Protein AF-A0A165PRC3-F1 (afdb_monomer)

Foldseek 3Di:
DDDDDDDDDDDDDDDDDDDDDDDDDDDDDDDDDDDDPDVVVVCVVVVVPPPPDDPPPDDDDDPPPPDDPPPVVVVVVVVVVVVVVCVVVVVDPPDPVSCVVDPCSVVVVVVVVVVVVVD

Structure (mmCIF, N/CA/C/O backbone):
data_AF-A0A165PRC3-F1
#
_entry.id   AF-A0A165PRC3-F1
#
loop_
_atom_site.group_PDB
_atom_site.id
_atom_site.type_symbol
_atom_site.label_atom_id
_atom_site.label_alt_id
_atom_site.label_comp_id
_atom_site.label_asym_id
_atom_site.label_entity_id
_atom_site.label_seq_id
_atom_site.pdbx_PDB_ins_code
_atom_site.Cartn_x
_atom_site.Cartn_y
_atom_site.Cartn_z
_atom_site.occupancy
_atom_site.B_iso_or_equiv
_atom_site.auth_seq_id
_atom_site.auth_comp_id
_atom_site.auth_asym_id
_atom_site.auth_atom_id
_atom_site.pdbx_PDB_model_num
ATOM 1 N N . ASP A 1 1 ? -71.411 -7.323 41.076 1.00 38.12 1 ASP A N 1
ATOM 2 C CA . ASP A 1 1 ? -70.450 -8.112 41.873 1.00 38.12 1 ASP A CA 1
ATOM 3 C C . ASP A 1 1 ? -69.048 -7.582 41.610 1.00 38.12 1 ASP A C 1
ATOM 5 O O . ASP A 1 1 ? -68.582 -7.637 40.486 1.00 38.12 1 ASP A O 1
ATOM 9 N N . ALA A 1 2 ? -68.554 -6.683 42.462 1.00 46.78 2 ALA A N 1
ATOM 10 C CA . ALA A 1 2 ? -67.752 -7.000 43.650 1.00 46.78 2 ALA A CA 1
ATOM 11 C C . ALA A 1 2 ? -66.369 -7.568 43.279 1.00 46.78 2 ALA A C 1
ATOM 13 O O . ALA A 1 2 ? -66.279 -8.749 42.978 1.00 46.78 2 ALA A O 1
ATOM 14 N N . ASN A 1 3 ? -65.309 -6.745 43.323 1.00 52.41 3 ASN A N 1
ATOM 15 C CA . ASN A 1 3 ? -64.174 -6.967 44.234 1.00 52.41 3 ASN A CA 1
ATOM 16 C C . ASN A 1 3 ? -63.166 -5.793 44.207 1.00 52.41 3 ASN A C 1
ATOM 18 O O . ASN A 1 3 ? -62.728 -5.355 43.147 1.00 52.41 3 ASN A O 1
ATOM 22 N N . SER A 1 4 ? -62.816 -5.317 45.400 1.00 57.31 4 SER A N 1
ATOM 23 C CA . SER A 1 4 ? -61.718 -4.394 45.749 1.00 57.31 4 SER A CA 1
ATOM 24 C C . SER A 1 4 ? -60.384 -5.184 45.896 1.00 57.31 4 SER A C 1
ATOM 26 O O . SER A 1 4 ? -60.373 -6.377 45.604 1.00 57.31 4 SER A O 1
ATOM 28 N N . PRO A 1 5 ? -59.309 -4.655 46.524 1.00 62.09 5 PRO A N 1
ATOM 29 C CA . PRO A 1 5 ? -58.452 -3.519 46.150 1.00 62.09 5 PRO A CA 1
ATOM 30 C C . PRO A 1 5 ? -56.929 -3.858 46.238 1.00 62.09 5 PRO A C 1
ATOM 32 O O . PRO A 1 5 ? -56.544 -4.961 46.604 1.00 62.09 5 PRO A O 1
ATOM 35 N N . ALA A 1 6 ? -56.094 -2.829 46.027 1.00 50.47 6 ALA A N 1
ATOM 36 C CA . ALA A 1 6 ? -54.799 -2.567 46.683 1.00 50.47 6 ALA A CA 1
ATOM 37 C C . ALA A 1 6 ? -53.547 -3.409 46.339 1.00 50.47 6 ALA A C 1
ATOM 39 O O . ALA A 1 6 ? -53.409 -4.564 46.725 1.00 50.47 6 ALA A O 1
ATOM 40 N N . ALA A 1 7 ? -52.539 -2.720 45.792 1.00 53.06 7 ALA A N 1
ATOM 41 C CA . ALA A 1 7 ? -51.160 -2.791 46.280 1.00 53.06 7 ALA A CA 1
ATOM 42 C C . ALA A 1 7 ? -50.450 -1.453 45.986 1.00 53.06 7 ALA A C 1
ATOM 44 O O . ALA A 1 7 ? -50.460 -0.966 44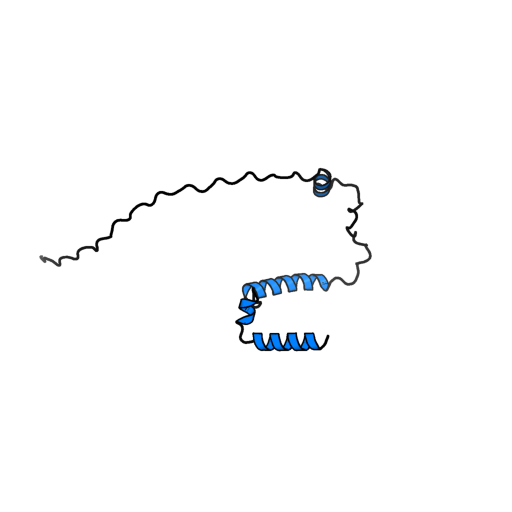.858 1.00 53.06 7 ALA A O 1
ATOM 45 N N . GLU A 1 8 ? -49.910 -0.851 47.044 1.00 61.59 8 GLU A N 1
ATOM 46 C CA . GLU A 1 8 ? -49.112 0.381 47.081 1.00 61.59 8 GLU A CA 1
ATOM 47 C C . GLU A 1 8 ? -47.623 0.108 46.692 1.00 61.59 8 GLU A C 1
ATOM 49 O O . GLU A 1 8 ? -47.345 -0.880 46.017 1.00 61.59 8 GLU A O 1
ATOM 54 N N . PRO A 1 9 ? -46.631 0.946 47.065 1.00 59.59 9 PRO A N 1
ATOM 55 C CA . PRO A 1 9 ? -46.036 1.982 46.224 1.00 59.59 9 PRO A CA 1
ATOM 56 C C . PRO A 1 9 ? -44.541 1.712 45.940 1.00 59.59 9 PRO A C 1
ATOM 58 O O . PRO A 1 9 ? -43.881 0.966 46.657 1.00 59.59 9 PRO A O 1
ATOM 61 N N . SER A 1 10 ? -43.937 2.376 44.950 1.00 52.22 10 SER A N 1
ATOM 62 C CA . SER A 1 10 ? -42.469 2.465 44.910 1.00 52.22 10 SER A CA 1
ATOM 63 C C . SER A 1 10 ? -42.007 3.819 44.383 1.00 52.22 10 SER A C 1
ATOM 65 O O . SER A 1 10 ? -42.204 4.175 43.224 1.00 52.22 10 SER A O 1
ATOM 67 N N . THR A 1 11 ? -41.422 4.583 45.297 1.00 62.06 11 THR A N 1
ATOM 68 C CA . THR A 1 11 ? -40.824 5.912 45.139 1.00 62.06 11 THR A CA 1
ATOM 69 C C . THR A 1 11 ? -39.639 5.948 44.154 1.00 62.06 11 THR A C 1
ATOM 71 O O . THR A 1 11 ? -38.965 4.932 43.974 1.00 62.06 11 THR A O 1
ATOM 74 N N . PRO A 1 12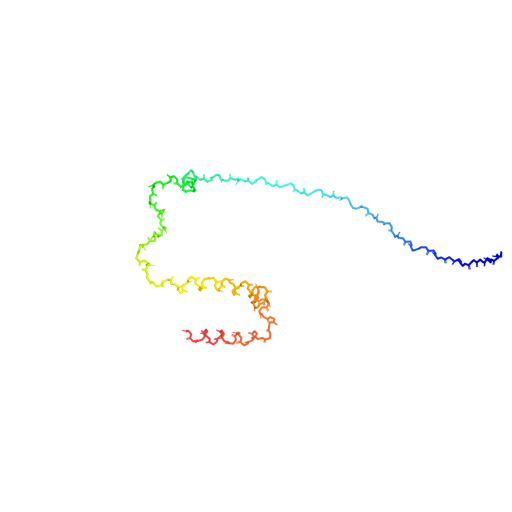 ? -39.352 7.117 43.540 1.00 63.75 12 PRO A N 1
ATOM 75 C CA . PRO A 1 12 ? -38.374 7.272 42.457 1.00 63.75 12 PRO A CA 1
ATOM 76 C C . PRO A 1 12 ? -36.938 7.529 42.961 1.00 63.75 12 PRO A C 1
ATOM 78 O O . PRO A 1 12 ? -36.766 8.092 44.045 1.00 63.75 12 PRO A O 1
ATOM 81 N N . PRO A 1 13 ? -35.886 7.214 42.178 1.00 66.88 13 PRO A N 1
ATOM 82 C CA . PRO A 1 13 ? -34.528 7.641 42.501 1.00 66.88 13 PRO A CA 1
ATOM 83 C C . PRO A 1 13 ? -34.266 9.108 42.102 1.00 66.88 13 PRO A C 1
ATOM 85 O O . PRO A 1 13 ? -34.521 9.539 40.978 1.00 66.88 13 PRO A O 1
ATOM 88 N N . SER A 1 14 ? -33.732 9.865 43.062 1.00 52.38 14 SER A N 1
ATOM 89 C CA . SER A 1 14 ? -33.334 11.277 42.973 1.00 52.38 14 SER A CA 1
ATOM 90 C C . SER A 1 14 ? -32.071 11.469 42.117 1.00 52.38 14 SER A C 1
ATOM 92 O O . SER A 1 14 ? -31.078 10.769 42.311 1.00 52.38 14 SER A O 1
ATOM 94 N N . THR A 1 15 ? -32.095 12.424 41.180 1.00 67.69 15 THR A N 1
ATOM 95 C CA . THR A 1 15 ? -30.971 12.772 40.284 1.00 67.69 15 THR A CA 1
ATOM 96 C C . THR A 1 15 ? -30.231 14.011 40.816 1.00 67.69 15 THR A C 1
ATOM 98 O O . THR A 1 15 ? -30.897 14.987 41.169 1.00 67.69 15 THR A O 1
ATOM 101 N N . PRO A 1 16 ? -28.884 14.035 40.880 1.00 70.44 16 PRO A N 1
ATOM 102 C CA . PRO A 1 16 ? -28.143 15.210 41.343 1.00 70.44 16 PRO A CA 1
ATOM 103 C C . PRO A 1 16 ? -28.124 16.351 40.299 1.00 70.44 16 PRO A C 1
ATOM 105 O O . PRO A 1 16 ? -28.195 16.089 39.097 1.00 70.44 16 PRO A O 1
ATOM 108 N N . PRO A 1 17 ? -28.001 17.625 40.726 1.00 65.94 17 PRO A N 1
ATOM 109 C CA . PRO A 1 17 ? -28.097 18.779 39.832 1.00 65.94 17 PRO A CA 1
ATOM 110 C C . PRO A 1 17 ? -26.817 18.998 39.007 1.00 65.94 17 PRO A C 1
ATOM 112 O O . PRO A 1 17 ? -25.714 19.088 39.546 1.00 65.94 17 PRO A O 1
ATOM 115 N N . ILE A 1 18 ? -26.978 19.141 37.688 1.00 66.31 18 ILE A N 1
ATOM 116 C CA . ILE A 1 18 ? -25.911 19.465 36.729 1.00 66.31 18 ILE A CA 1
ATOM 117 C C . ILE A 1 18 ? -25.586 20.965 36.815 1.00 66.31 18 ILE A C 1
ATOM 119 O O . ILE A 1 18 ? -26.477 21.809 36.716 1.00 66.31 18 ILE A O 1
ATOM 123 N N . ARG A 1 19 ? -24.302 21.310 36.978 1.00 72.00 19 ARG A N 1
ATOM 124 C CA . ARG A 1 19 ? -23.806 22.698 36.929 1.00 72.00 19 ARG A CA 1
ATOM 125 C C . ARG A 1 19 ? -23.413 23.056 35.485 1.00 72.00 19 ARG A C 1
ATOM 127 O O . ARG A 1 19 ? -22.654 22.292 34.893 1.00 72.00 19 ARG A O 1
ATOM 134 N N . PRO A 1 20 ? -23.860 24.190 34.916 1.00 64.31 20 PRO A N 1
ATOM 135 C CA . PRO A 1 20 ? -23.488 24.573 33.556 1.00 64.31 20 PRO A CA 1
ATOM 136 C C . PRO A 1 20 ? -22.096 25.226 33.520 1.00 64.31 20 PRO A C 1
ATOM 138 O O . PRO A 1 20 ? -21.814 26.152 34.284 1.00 64.31 20 PRO A O 1
ATOM 141 N N . VAL A 1 21 ? -21.229 24.746 32.625 1.00 70.19 21 VAL A N 1
ATOM 142 C CA . VAL A 1 21 ? -19.966 25.402 32.243 1.00 70.19 21 VAL A CA 1
ATOM 143 C C . VAL A 1 21 ? -20.269 26.323 31.052 1.00 70.19 21 VAL A C 1
ATOM 145 O O . VAL A 1 21 ? -20.944 25.871 30.131 1.00 70.19 21 VAL A O 1
ATOM 148 N N . PRO A 1 22 ? -19.839 27.598 31.047 1.00 68.69 22 PRO A N 1
ATOM 149 C CA . PRO A 1 22 ? -20.076 28.479 29.908 1.00 68.69 22 PRO A CA 1
ATOM 150 C C . PRO A 1 22 ? -19.168 28.110 28.725 1.00 68.69 22 PRO A C 1
ATOM 152 O O . PRO A 1 22 ? -17.946 28.036 28.871 1.00 68.69 22 PRO A O 1
ATOM 155 N N . ASP A 1 23 ? -19.776 27.917 27.555 1.00 66.44 23 ASP A N 1
ATOM 156 C CA . ASP A 1 23 ? -19.087 27.642 26.294 1.00 66.44 23 ASP A CA 1
ATOM 157 C C . ASP A 1 23 ? -18.257 28.854 25.842 1.00 66.44 23 ASP A C 1
ATOM 159 O O . ASP A 1 23 ? -18.779 29.950 25.620 1.00 66.44 23 ASP A O 1
ATOM 163 N N . SER A 1 24 ? -16.946 28.662 25.679 1.00 68.56 24 SER A N 1
ATOM 164 C CA . SER A 1 24 ? -16.085 29.629 24.994 1.00 68.56 24 SER A CA 1
ATOM 165 C C . SER A 1 24 ? -16.172 29.395 23.480 1.00 68.56 24 SER A C 1
ATOM 167 O O . SER A 1 24 ? -16.011 28.251 23.045 1.00 68.56 24 SER A O 1
ATOM 169 N N . PRO A 1 25 ? -16.431 30.428 22.654 1.00 76.62 25 PRO A N 1
ATOM 170 C CA . PRO A 1 25 ? -16.577 30.234 21.219 1.00 76.62 25 PRO A CA 1
ATOM 171 C C . PRO A 1 25 ? -15.230 29.899 20.551 1.00 76.62 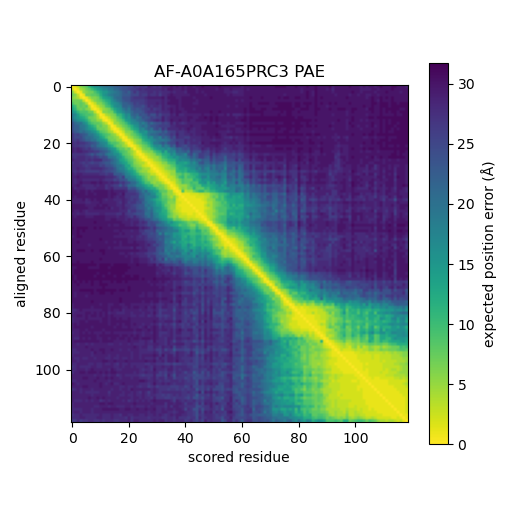25 PRO A C 1
ATOM 173 O O . PRO A 1 25 ? -14.188 30.432 20.948 1.00 76.62 25 PRO A O 1
ATOM 176 N N . PRO A 1 26 ? -15.232 29.048 19.509 1.00 75.12 26 PRO A N 1
ATOM 177 C CA . PRO A 1 26 ? -14.013 28.650 18.812 1.00 75.12 26 PRO A CA 1
ATOM 178 C C . PRO A 1 26 ? -13.361 29.833 18.066 1.00 75.12 26 PRO A C 1
ATOM 180 O O . PRO A 1 26 ? -14.067 30.710 17.558 1.00 75.12 26 PRO A O 1
ATOM 183 N N . PRO A 1 27 ? -12.017 29.868 17.954 1.00 74.38 27 PRO A N 1
ATOM 184 C CA . PRO A 1 27 ? -11.312 30.932 17.245 1.00 74.38 27 PRO A CA 1
ATOM 185 C C . PRO A 1 27 ? -11.620 30.905 15.742 1.00 74.38 27 PRO A C 1
ATOM 187 O O . PRO A 1 27 ? -11.658 29.846 15.115 1.00 74.38 27 PRO A O 1
ATOM 190 N N . ALA A 1 28 ? -11.815 32.088 15.155 1.00 81.12 28 ALA A N 1
ATOM 191 C CA . ALA A 1 28 ? -12.205 32.224 13.754 1.00 81.12 28 ALA A CA 1
ATOM 192 C C . ALA A 1 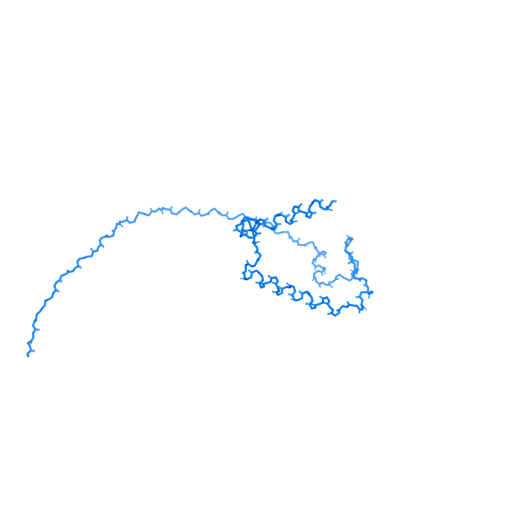28 ? -11.112 31.731 12.772 1.00 81.12 28 ALA A C 1
ATOM 194 O O . ALA A 1 28 ? -9.916 31.949 13.011 1.00 81.12 28 ALA A O 1
ATOM 195 N N . PRO A 1 29 ? -11.499 31.108 11.640 1.00 77.56 29 PRO A N 1
ATOM 196 C CA . PRO A 1 29 ? -10.561 30.612 10.636 1.00 77.56 29 PRO A CA 1
ATOM 197 C C . PRO A 1 29 ? -9.875 31.753 9.868 1.00 77.56 29 PRO A C 1
ATOM 199 O O . PRO A 1 29 ? -10.479 32.778 9.551 1.00 77.56 29 PRO A O 1
ATOM 202 N N . ARG A 1 30 ? -8.590 31.566 9.540 1.00 80.38 30 ARG A N 1
ATOM 203 C CA . ARG A 1 30 ? -7.796 32.539 8.769 1.00 80.38 30 ARG A CA 1
ATOM 204 C C . ARG A 1 30 ? -8.144 32.4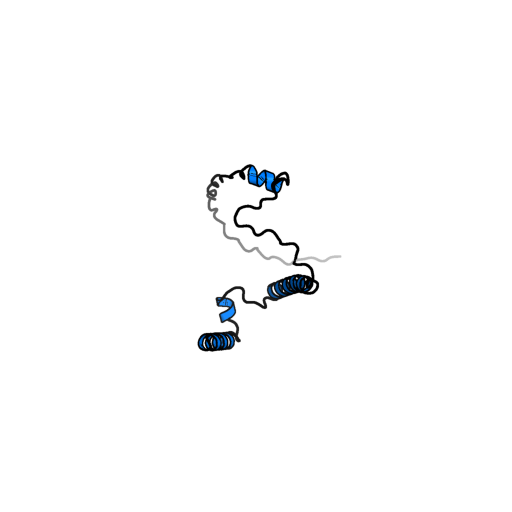70 7.273 1.00 80.38 30 ARG A C 1
ATOM 206 O O . ARG A 1 30 ? -8.386 31.375 6.766 1.00 80.38 30 ARG A O 1
ATOM 213 N N . PRO A 1 31 ? -8.108 33.597 6.538 1.00 77.88 31 PRO A N 1
ATOM 214 C CA . PRO A 1 31 ? -8.408 33.600 5.111 1.00 77.88 31 PRO A CA 1
ATOM 215 C C . PRO A 1 31 ? -7.324 32.876 4.300 1.00 77.88 31 PRO A C 1
ATOM 217 O O . PRO A 1 31 ? -6.131 33.167 4.414 1.00 77.88 31 PRO A O 1
ATOM 220 N N . VAL A 1 32 ? -7.758 31.946 3.448 1.00 79.38 32 VAL A N 1
ATOM 221 C CA . VAL A 1 32 ? -6.903 31.172 2.540 1.00 79.38 32 VAL A CA 1
ATOM 222 C C . VAL A 1 32 ? -6.630 31.989 1.273 1.00 79.38 32 VAL A C 1
ATOM 224 O O . VAL A 1 32 ? -7.556 32.437 0.598 1.00 79.38 32 VAL A O 1
ATOM 227 N N . ARG A 1 33 ? -5.353 32.181 0.914 1.00 74.69 33 ARG A N 1
ATOM 228 C CA . ARG A 1 33 ? -4.974 32.795 -0.371 1.00 74.69 33 ARG A CA 1
ATOM 229 C C . ARG A 1 33 ? -5.086 31.766 -1.494 1.00 74.69 33 ARG A C 1
ATOM 231 O O . ARG A 1 33 ? -4.209 30.923 -1.650 1.00 74.69 33 ARG A O 1
ATOM 238 N N . VAL A 1 34 ? -6.126 31.885 -2.313 1.00 69.00 34 VAL A N 1
ATOM 239 C CA . VAL A 1 34 ? -6.273 31.103 -3.546 1.00 69.00 34 VAL A CA 1
ATOM 240 C C . VAL A 1 34 ? -5.398 31.729 -4.634 1.00 69.00 34 VAL A C 1
ATOM 242 O O . VAL A 1 34 ? -5.638 32.861 -5.058 1.00 69.00 34 VAL A O 1
ATOM 245 N N . ARG A 1 35 ? -4.357 31.017 -5.083 1.00 67.62 35 ARG A N 1
ATOM 246 C CA . ARG A 1 35 ? -3.583 31.425 -6.264 1.00 67.62 35 ARG A CA 1
ATOM 247 C C . ARG A 1 35 ? -4.334 30.982 -7.513 1.00 67.62 35 ARG A C 1
ATOM 249 O O . ARG A 1 35 ? -4.646 29.805 -7.653 1.00 67.62 35 ARG A O 1
ATOM 256 N N . ARG A 1 36 ? -4.617 31.921 -8.416 1.00 72.19 36 ARG A N 1
ATOM 257 C CA . ARG A 1 36 ? -5.190 31.585 -9.723 1.00 72.19 36 ARG A CA 1
ATOM 258 C C . ARG A 1 36 ? -4.141 30.834 -10.553 1.00 72.19 36 ARG A C 1
ATOM 260 O O . ARG A 1 36 ? -2.983 31.265 -10.545 1.00 72.19 36 ARG A O 1
ATOM 267 N N . PRO A 1 37 ? -4.510 29.738 -11.238 1.00 70.81 37 PRO A N 1
ATOM 268 C CA . PRO A 1 37 ? -3.607 29.089 -12.177 1.00 70.81 37 PRO A CA 1
ATOM 269 C C . PRO A 1 37 ? -3.184 30.108 -13.239 1.00 70.81 37 PRO A C 1
ATOM 271 O O . PRO A 1 37 ? -3.981 30.943 -13.669 1.00 70.81 37 PRO A O 1
ATOM 274 N N . MET A 1 38 ? -1.904 30.086 -13.611 1.00 75.44 38 MET A N 1
ATOM 275 C CA . MET A 1 38 ? -1.396 30.948 -14.677 1.00 75.44 38 MET A CA 1
ATOM 276 C C . MET A 1 38 ? -2.151 30.637 -15.973 1.00 75.44 38 MET A C 1
ATOM 278 O O . MET A 1 38 ? -2.423 29.468 -16.233 1.00 75.44 38 MET A O 1
ATOM 282 N N . GLN A 1 39 ? -2.449 31.660 -16.780 1.00 71.38 39 GLN A N 1
ATOM 283 C CA . GLN A 1 39 ? -3.258 31.561 -18.008 1.00 71.38 39 GLN A CA 1
ATOM 284 C C . GLN A 1 39 ? -2.886 30.346 -18.875 1.00 71.38 39 GLN A C 1
ATOM 286 O O . GLN A 1 39 ? -3.751 29.562 -19.230 1.00 71.38 39 GLN A O 1
ATOM 291 N N . LYS A 1 40 ? -1.585 30.086 -19.058 1.00 67.88 40 LYS A N 1
ATOM 292 C CA . LYS A 1 40 ? -1.078 28.929 -19.812 1.00 67.88 40 LYS A CA 1
ATOM 293 C C . LYS A 1 40 ? -1.593 27.569 -19.313 1.00 67.88 40 LYS A C 1
ATOM 295 O O . LYS A 1 40 ? -1.804 26.666 -20.109 1.00 67.88 40 LYS A O 1
ATOM 300 N N . VAL A 1 41 ? -1.771 27.397 -18.003 1.00 71.38 41 VAL A N 1
ATOM 301 C CA . VAL A 1 41 ? -2.331 26.162 -17.424 1.00 71.38 41 VAL A CA 1
ATOM 302 C C . VAL A 1 41 ? -3.827 26.074 -17.706 1.00 71.38 41 VAL A C 1
ATOM 304 O O . VAL A 1 41 ? -4.316 24.990 -18.002 1.00 71.38 41 VAL A O 1
ATOM 307 N N . ALA A 1 42 ? -4.544 27.200 -17.648 1.00 73.62 42 ALA A N 1
ATOM 308 C CA . ALA A 1 42 ? -5.953 27.237 -18.020 1.00 73.62 42 ALA A CA 1
ATOM 309 C C . ALA A 1 42 ? -6.140 26.881 -19.503 1.00 73.62 42 ALA A C 1
ATOM 311 O O . ALA A 1 42 ? -6.988 26.054 -19.807 1.00 73.62 42 ALA A O 1
ATOM 312 N N . ASP A 1 43 ? -5.291 27.404 -20.390 1.00 72.62 43 ASP A N 1
ATOM 313 C CA . ASP A 1 43 ? -5.355 27.136 -21.832 1.00 72.62 43 ASP A CA 1
ATOM 314 C C . ASP A 1 43 ? -5.032 25.660 -22.165 1.00 72.62 43 ASP A C 1
ATOM 316 O O . ASP A 1 43 ? -5.658 25.066 -23.043 1.00 72.62 43 ASP A O 1
ATOM 320 N N . ILE A 1 44 ? -4.100 25.028 -21.431 1.00 72.88 44 ILE A N 1
ATOM 321 C CA . ILE A 1 44 ? -3.826 23.580 -21.538 1.00 72.88 44 ILE A CA 1
ATOM 322 C C . ILE A 1 44 ? -5.035 22.764 -21.068 1.00 72.88 44 ILE A C 1
ATOM 324 O O . ILE A 1 44 ? -5.438 21.825 -21.749 1.00 72.88 44 ILE A O 1
ATOM 328 N N . LEU A 1 45 ? -5.626 23.117 -19.922 1.00 74.12 45 LEU A N 1
ATOM 329 C CA . LEU A 1 45 ? -6.805 22.423 -19.392 1.00 74.12 45 LEU A CA 1
ATOM 330 C C . LEU A 1 45 ? -8.046 22.621 -20.274 1.00 74.12 45 LEU A C 1
ATOM 332 O O . LEU A 1 45 ? -8.889 21.732 -20.341 1.00 74.12 45 LEU A O 1
ATOM 336 N N . ALA A 1 46 ? -8.151 23.763 -20.952 1.00 77.50 46 ALA A N 1
ATOM 337 C CA . ALA A 1 46 ? -9.211 24.061 -21.907 1.00 77.50 46 ALA A CA 1
ATOM 338 C C . ALA A 1 46 ? -8.989 23.405 -23.283 1.00 77.50 46 ALA A C 1
ATOM 340 O O . ALA A 1 46 ? -9.892 23.427 -24.114 1.00 77.50 46 ALA A O 1
ATOM 341 N N . GLY A 1 47 ? -7.812 22.817 -23.533 1.00 67.94 47 GLY A N 1
ATOM 342 C CA . GLY A 1 47 ? -7.483 22.170 -24.806 1.00 67.94 47 GLY A CA 1
ATOM 343 C C . GLY A 1 47 ? -7.224 23.141 -25.965 1.00 67.94 47 GLY A C 1
ATOM 344 O O . GLY A 1 47 ? -7.128 22.705 -27.108 1.00 67.94 47 GLY A O 1
ATOM 345 N N . GLU A 1 48 ? -7.078 24.441 -25.694 1.00 70.81 48 GLU A N 1
ATOM 346 C CA . GLU A 1 48 ? -6.819 25.479 -26.710 1.00 70.81 48 GLU A CA 1
ATOM 347 C C . GLU A 1 48 ? -5.327 25.629 -27.053 1.00 70.81 48 GLU A C 1
ATOM 349 O O . GLU A 1 48 ? -4.946 26.365 -27.965 1.00 70.81 48 GLU A O 1
ATOM 354 N N . SER A 1 49 ? -4.455 24.903 -26.351 1.00 60.94 49 SER A N 1
ATOM 355 C CA . SER A 1 49 ? -3.030 24.836 -26.662 1.00 60.94 49 SER A CA 1
ATOM 356 C C . SER A 1 49 ? -2.793 24.008 -27.931 1.00 60.94 49 SER A C 1
ATOM 358 O O . SER A 1 49 ? -2.473 22.826 -27.855 1.00 60.94 49 SER A O 1
ATOM 360 N N . GLY A 1 50 ? -2.872 24.641 -29.106 1.00 60.06 50 GLY A N 1
ATOM 361 C CA . GLY A 1 50 ? -2.416 24.065 -30.384 1.00 60.06 50 GLY A CA 1
ATOM 362 C C . GLY A 1 50 ? -0.897 23.834 -30.470 1.00 60.06 50 GLY A C 1
ATOM 363 O O . GLY A 1 50 ? -0.391 23.381 -31.494 1.00 60.06 50 GLY A O 1
ATOM 364 N N . ASP A 1 51 ? -0.161 24.155 -29.404 1.00 62.00 51 ASP A N 1
ATOM 365 C CA . ASP A 1 51 ? 1.266 23.902 -29.278 1.00 62.00 51 ASP A CA 1
ATOM 366 C C . ASP A 1 51 ? 1.469 22.457 -28.783 1.00 62.00 51 ASP A C 1
ATOM 368 O O . ASP A 1 51 ? 1.275 22.147 -27.607 1.00 62.00 51 ASP A O 1
ATOM 372 N N . THR A 1 52 ? 1.855 21.550 -29.684 1.00 60.69 52 THR A N 1
ATOM 373 C CA . THR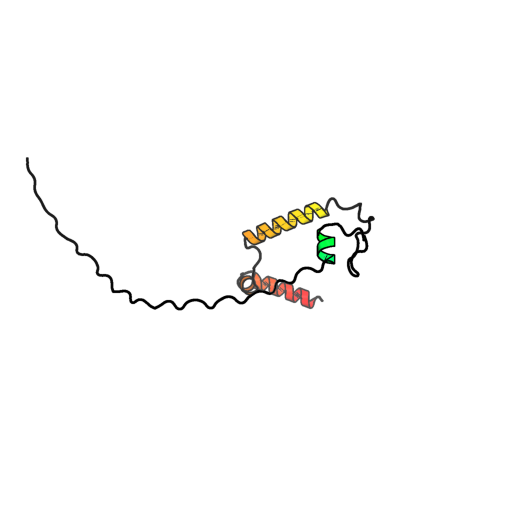 A 1 52 ? 2.203 20.140 -29.385 1.00 60.69 52 THR A CA 1
ATOM 374 C C . THR A 1 52 ? 3.484 20.000 -28.561 1.00 60.69 52 THR A C 1
ATOM 376 O O . THR A 1 52 ? 3.914 18.898 -28.212 1.00 60.69 52 THR A O 1
ATOM 379 N N . ARG A 1 53 ? 4.124 21.122 -28.230 1.00 65.56 53 ARG A N 1
ATOM 380 C CA . ARG A 1 53 ? 5.355 21.160 -27.461 1.00 65.56 53 ARG A CA 1
ATOM 381 C C . ARG A 1 53 ? 5.049 20.979 -25.978 1.00 65.56 53 ARG A C 1
ATOM 383 O O . ARG A 1 53 ? 4.797 21.932 -25.240 1.00 65.56 53 ARG A O 1
ATOM 390 N N . VAL A 1 54 ? 5.116 19.726 -25.539 1.00 66.69 54 VAL A N 1
ATOM 391 C CA . VAL A 1 54 ? 5.074 19.384 -24.117 1.00 66.69 54 VAL A CA 1
ATOM 392 C C . VAL A 1 54 ? 6.154 20.168 -23.347 1.00 66.69 54 VAL A C 1
ATOM 394 O O . VAL A 1 54 ? 7.244 20.417 -23.881 1.00 66.69 54 VAL A O 1
ATOM 397 N N . PRO A 1 55 ? 5.878 20.613 -22.105 1.00 68.44 55 PRO A N 1
ATOM 398 C CA . PRO A 1 55 ? 6.852 21.337 -21.298 1.00 68.44 55 PRO A CA 1
ATOM 399 C C . PRO A 1 55 ? 8.178 20.579 -21.192 1.00 68.44 55 PRO A C 1
ATOM 401 O O . PRO A 1 55 ? 8.207 19.350 -21.119 1.00 68.44 55 PRO A O 1
ATOM 404 N N . ARG A 1 56 ? 9.289 21.323 -21.153 1.00 57.75 56 ARG A N 1
ATOM 405 C CA . ARG A 1 56 ? 10.637 20.754 -21.026 1.00 57.75 56 ARG A CA 1
ATOM 406 C C . ARG A 1 56 ? 10.687 19.840 -19.792 1.00 57.75 56 ARG A C 1
ATOM 408 O O . ARG A 1 56 ? 10.569 20.334 -18.676 1.00 57.75 56 ARG A O 1
ATOM 415 N N . GLY A 1 57 ? 10.849 18.533 -20.012 1.00 62.12 57 GLY A N 1
ATOM 416 C CA . GLY A 1 57 ? 10.865 17.508 -18.958 1.00 62.12 57 GLY A CA 1
ATOM 417 C C . GLY A 1 57 ? 9.741 16.467 -19.032 1.00 62.12 57 GLY A C 1
ATOM 418 O O . GLY A 1 57 ? 9.800 15.492 -18.293 1.00 62.12 57 GLY A O 1
ATOM 419 N N . VAL A 1 58 ? 8.754 16.625 -19.919 1.00 65.56 58 VAL A N 1
ATOM 420 C CA . VAL A 1 58 ? 7.708 15.616 -20.159 1.00 65.56 58 VAL A CA 1
ATOM 421 C C . VAL A 1 58 ? 8.078 14.796 -21.399 1.00 65.56 58 VAL A C 1
ATOM 423 O O . VAL A 1 58 ? 8.304 15.370 -22.464 1.00 65.56 58 VAL A O 1
ATOM 426 N N . GLN A 1 59 ? 8.181 13.470 -21.269 1.00 62.75 59 GLN A N 1
ATOM 427 C CA . GLN A 1 59 ? 8.384 12.580 -22.418 1.00 62.75 59 GLN A CA 1
ATOM 428 C C . GLN A 1 59 ? 7.059 12.423 -23.172 1.00 62.75 59 GLN A C 1
ATOM 430 O O . GLN A 1 59 ? 6.048 12.054 -22.576 1.00 62.75 59 GLN A O 1
ATOM 435 N N . ALA A 1 60 ? 7.057 12.734 -24.468 1.00 64.44 60 ALA A N 1
ATOM 436 C CA . ALA A 1 60 ? 5.922 12.440 -25.333 1.00 64.44 60 ALA A CA 1
ATOM 437 C C . ALA A 1 60 ? 5.923 10.936 -25.676 1.00 64.44 60 ALA A C 1
ATOM 439 O O . ALA A 1 60 ? 7.006 10.391 -25.904 1.00 64.44 60 ALA A O 1
ATOM 440 N N . PRO A 1 61 ? 4.760 10.263 -25.724 1.00 58.19 61 PRO A N 1
ATOM 441 C CA . PRO A 1 61 ? 4.695 8.859 -26.115 1.00 58.19 61 PRO A CA 1
ATOM 442 C C . PRO A 1 61 ? 5.171 8.689 -27.564 1.00 58.19 61 PRO A C 1
ATOM 444 O O . PRO A 1 61 ? 4.610 9.290 -28.476 1.00 58.19 61 PRO A O 1
ATOM 447 N N . THR A 1 62 ? 6.218 7.896 -27.780 1.00 56.09 62 THR A N 1
ATOM 448 C CA . THR A 1 62 ? 6.653 7.454 -29.114 1.00 56.09 62 THR A CA 1
ATOM 449 C C . THR A 1 62 ? 5.734 6.343 -29.620 1.00 56.09 62 THR A C 1
ATOM 451 O O . THR A 1 62 ? 5.461 5.391 -28.893 1.00 56.09 62 THR A O 1
ATOM 454 N N . GLU A 1 63 ? 5.275 6.455 -30.867 1.00 58.47 63 GLU A N 1
ATOM 455 C CA . GLU A 1 63 ? 4.236 5.608 -31.485 1.00 58.47 63 GLU A CA 1
ATOM 456 C C . GLU A 1 63 ? 4.635 4.129 -31.720 1.00 58.47 63 GLU A C 1
ATOM 458 O O . GLU A 1 63 ? 3.802 3.329 -32.141 1.00 58.47 63 GLU A O 1
ATOM 463 N N . ASP A 1 64 ? 5.859 3.715 -31.377 1.00 52.03 64 ASP A N 1
ATOM 464 C CA . ASP A 1 64 ? 6.349 2.340 -31.583 1.00 52.03 64 ASP A CA 1
ATOM 465 C C . ASP A 1 64 ? 6.007 1.348 -30.447 1.00 52.03 64 ASP A C 1
ATOM 467 O O . ASP A 1 64 ? 6.393 0.182 -30.502 1.00 52.03 64 ASP A O 1
ATOM 471 N N . ALA A 1 65 ? 5.246 1.750 -29.425 1.00 53.34 65 ALA A N 1
ATOM 472 C CA . ALA A 1 65 ? 4.884 0.888 -28.287 1.00 53.34 65 ALA A CA 1
ATOM 473 C C . ALA A 1 65 ? 3.685 -0.054 -28.554 1.00 53.34 65 ALA A C 1
ATOM 475 O O . ALA A 1 65 ? 2.913 -0.363 -27.651 1.00 53.34 65 ALA A O 1
ATOM 476 N N . SER A 1 66 ? 3.491 -0.498 -29.797 1.00 54.72 66 SER A N 1
ATOM 477 C CA . SER A 1 66 ? 2.271 -1.200 -30.216 1.00 54.72 66 SER A CA 1
ATOM 478 C C . SER A 1 66 ? 2.571 -2.605 -30.738 1.00 54.72 66 SER A C 1
ATOM 480 O O . SER A 1 66 ? 2.517 -2.813 -31.952 1.00 54.72 66 SER A O 1
ATOM 482 N N . LYS A 1 67 ? 2.868 -3.586 -29.865 1.00 53.56 67 LYS A N 1
ATOM 483 C CA . LYS A 1 67 ? 2.618 -4.998 -30.239 1.00 53.56 67 LYS A CA 1
ATOM 484 C C . LYS A 1 67 ? 2.497 -6.067 -29.150 1.00 53.56 67 LYS A C 1
ATOM 486 O O . LYS A 1 67 ? 1.948 -7.109 -29.487 1.00 53.56 67 LYS A O 1
ATOM 491 N N . ASP A 1 68 ? 2.848 -5.817 -27.890 1.00 52.69 68 ASP A N 1
ATOM 492 C CA . ASP A 1 68 ? 2.805 -6.858 -26.841 1.00 52.69 68 ASP A CA 1
ATOM 493 C C . ASP A 1 68 ? 1.980 -6.438 -25.602 1.00 52.69 68 ASP A C 1
ATOM 495 O O . ASP A 1 68 ? 2.407 -6.610 -24.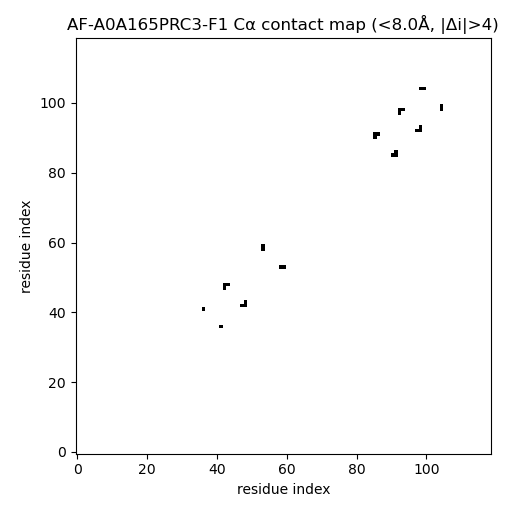468 1.00 52.69 68 ASP A O 1
ATOM 499 N N . GLU A 1 69 ? 0.788 -5.858 -25.795 1.00 52.84 69 GLU A N 1
ATOM 500 C CA . GLU A 1 69 ? -0.025 -5.271 -24.704 1.00 52.84 69 GLU A CA 1
ATOM 501 C C . GLU A 1 69 ? -1.471 -5.825 -24.555 1.00 52.84 69 GLU A C 1
ATOM 503 O O . GLU A 1 69 ? -2.388 -5.052 -24.281 1.00 52.84 69 GLU A O 1
ATOM 508 N N . PRO A 1 70 ? -1.777 -7.130 -24.711 1.00 53.06 70 PRO A N 1
ATOM 509 C CA . PRO A 1 70 ? -3.005 -7.670 -24.118 1.00 53.06 70 PRO A CA 1
ATOM 510 C C . PRO A 1 70 ? -2.809 -8.115 -22.654 1.00 53.06 70 PRO A C 1
ATOM 512 O O . PRO A 1 70 ? -3.774 -8.144 -21.898 1.00 53.06 70 PRO A O 1
ATOM 515 N N . GLU A 1 71 ? -1.578 -8.426 -22.229 1.00 50.03 71 GLU A N 1
ATOM 516 C CA . GLU A 1 71 ? -1.289 -9.031 -20.913 1.00 50.03 71 GLU A CA 1
ATOM 517 C C . GLU A 1 71 ? -1.117 -7.994 -19.782 1.00 50.03 71 GLU A C 1
ATOM 519 O O . GLU A 1 71 ? -1.473 -8.237 -18.625 1.00 50.03 71 GLU A O 1
ATOM 524 N N . LEU A 1 72 ? -0.643 -6.785 -20.102 1.00 51.00 72 LEU A N 1
ATOM 525 C CA . LEU A 1 72 ? -0.440 -5.729 -19.104 1.00 51.00 72 LEU A CA 1
ATOM 526 C C . LEU A 1 72 ? -1.757 -5.133 -18.577 1.00 51.00 72 LEU A C 1
ATOM 528 O O . LEU A 1 72 ? -1.849 -4.782 -17.399 1.00 51.00 72 LEU A O 1
ATOM 532 N N . VAL A 1 73 ? -2.798 -5.055 -19.411 1.00 53.22 73 VAL A N 1
ATOM 533 C CA . VAL A 1 73 ? -4.086 -4.444 -19.034 1.00 53.22 73 VAL A CA 1
ATOM 534 C C . VAL A 1 73 ? -4.855 -5.307 -18.024 1.00 53.22 73 VAL A C 1
ATOM 536 O O . VAL A 1 73 ? -5.395 -4.770 -17.053 1.00 53.22 73 VAL A O 1
ATOM 539 N N . GLU A 1 74 ? -4.862 -6.636 -18.185 1.00 53.06 74 GLU A N 1
ATOM 540 C CA . GLU A 1 74 ? -5.454 -7.548 -17.189 1.00 53.06 74 GLU A CA 1
ATOM 541 C C . GLU A 1 74 ? -4.687 -7.517 -15.861 1.00 53.06 74 GLU A C 1
ATOM 543 O O . GLU A 1 74 ? -5.299 -7.508 -14.789 1.00 53.06 74 GLU A O 1
ATOM 548 N N . THR A 1 75 ? -3.358 -7.405 -15.915 1.00 55.34 75 THR A N 1
ATOM 549 C CA . THR A 1 75 ? -2.505 -7.345 -14.720 1.00 55.34 75 THR A CA 1
ATOM 550 C C . THR A 1 75 ? -2.792 -6.099 -13.873 1.00 55.34 75 THR A C 1
ATOM 552 O O . THR A 1 75 ? -2.875 -6.188 -12.647 1.00 55.34 75 THR A O 1
ATOM 555 N N . ILE A 1 76 ? -3.022 -4.940 -14.502 1.00 57.88 76 ILE A N 1
ATOM 556 C CA . ILE A 1 76 ? -3.338 -3.689 -13.790 1.00 57.88 76 ILE A CA 1
ATOM 557 C C . ILE A 1 76 ? -4.700 -3.779 -13.083 1.00 57.88 76 ILE A C 1
ATOM 559 O O . ILE A 1 76 ? -4.839 -3.328 -11.943 1.00 57.88 76 ILE A O 1
ATOM 563 N N . HIS A 1 77 ? -5.704 -4.385 -13.722 1.00 59.00 77 HIS A N 1
ATOM 564 C CA . HIS A 1 77 ? -7.034 -4.516 -13.124 1.00 59.00 77 HIS A CA 1
ATOM 565 C C . HIS A 1 77 ? -7.075 -5.581 -12.015 1.00 59.00 77 HIS A C 1
ATOM 567 O O . HIS A 1 77 ? -7.680 -5.364 -10.963 1.00 59.00 77 HIS A O 1
ATOM 573 N N . GLY A 1 78 ? -6.377 -6.704 -12.211 1.00 66.38 78 GLY A N 1
ATOM 574 C CA . GLY A 1 78 ? -6.248 -7.764 -11.211 1.00 66.38 78 GLY A CA 1
ATOM 575 C C . GLY A 1 78 ? -5.495 -7.308 -9.961 1.00 66.38 78 GLY A C 1
ATOM 576 O O . GLY A 1 78 ? -5.953 -7.556 -8.846 1.00 66.38 78 GLY A O 1
ATOM 577 N N . ALA A 1 79 ? -4.391 -6.574 -10.126 1.00 70.19 79 ALA A N 1
ATOM 578 C CA . ALA A 1 79 ? -3.615 -6.046 -9.004 1.00 70.19 79 ALA A CA 1
ATOM 579 C C . ALA A 1 79 ? -4.411 -5.028 -8.171 1.00 70.19 79 ALA A C 1
ATOM 581 O O . ALA A 1 79 ? -4.346 -5.057 -6.943 1.00 70.19 79 ALA A O 1
ATOM 582 N N . ALA A 1 80 ? -5.208 -4.168 -8.815 1.00 74.44 80 ALA A N 1
ATOM 583 C CA . ALA A 1 80 ? -6.064 -3.213 -8.114 1.00 74.44 80 ALA A CA 1
ATOM 584 C C . ALA A 1 80 ? -7.149 -3.912 -7.271 1.00 74.44 80 ALA A C 1
ATOM 586 O O . ALA A 1 80 ? -7.376 -3.525 -6.124 1.00 74.44 80 ALA A O 1
ATOM 587 N N . MET A 1 81 ? -7.783 -4.967 -7.799 1.00 78.19 81 MET A N 1
ATOM 588 C CA . MET A 1 81 ? -8.738 -5.773 -7.026 1.00 78.19 81 MET A CA 1
ATOM 589 C C . MET A 1 81 ? -8.059 -6.544 -5.892 1.00 78.19 81 MET A C 1
ATOM 591 O O . MET A 1 81 ? -8.579 -6.547 -4.781 1.00 78.19 81 MET A O 1
ATOM 595 N N . ALA A 1 82 ? -6.895 -7.152 -6.134 1.00 74.25 82 ALA A N 1
ATOM 596 C CA . ALA A 1 82 ? -6.150 -7.872 -5.103 1.00 74.25 82 ALA A CA 1
ATOM 597 C C . ALA A 1 82 ? -5.722 -6.946 -3.955 1.00 74.25 82 ALA A C 1
ATOM 599 O O . ALA A 1 82 ? -5.897 -7.297 -2.791 1.00 74.25 82 ALA A O 1
ATOM 600 N N . ALA A 1 83 ? -5.240 -5.740 -4.272 1.00 75.12 83 ALA A N 1
ATOM 601 C CA . ALA A 1 83 ? -4.898 -4.731 -3.274 1.00 75.12 83 ALA A CA 1
ATOM 602 C C . ALA A 1 83 ? -6.131 -4.275 -2.479 1.00 75.12 83 ALA A C 1
ATOM 604 O O . ALA A 1 83 ? -6.071 -4.171 -1.256 1.00 75.12 83 ALA A O 1
ATOM 605 N N . HIS A 1 84 ? -7.268 -4.061 -3.151 1.00 77.50 84 HIS A N 1
ATOM 606 C CA . HIS A 1 84 ? -8.517 -3.707 -2.478 1.00 77.50 84 HIS A C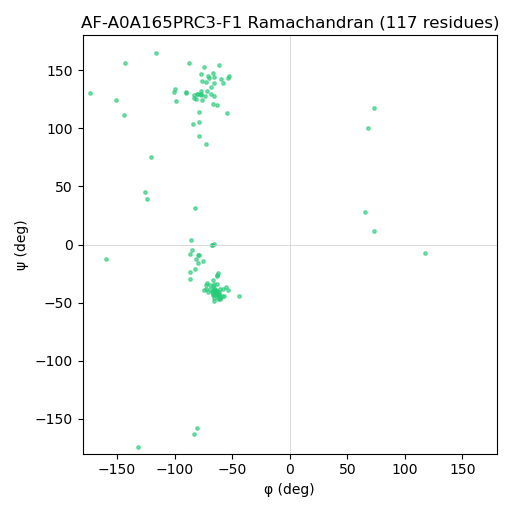A 1
ATOM 607 C C . HIS A 1 84 ? -8.995 -4.819 -1.533 1.00 77.50 84 HIS A C 1
ATOM 609 O O . HIS A 1 84 ? -9.344 -4.541 -0.388 1.00 77.50 84 HIS A O 1
ATOM 615 N N . ILE A 1 85 ? -8.956 -6.078 -1.978 1.00 75.38 85 ILE A N 1
ATOM 616 C CA . ILE A 1 85 ? -9.326 -7.235 -1.154 1.00 75.38 85 ILE A CA 1
ATOM 617 C C . ILE A 1 85 ? -8.381 -7.351 0.046 1.00 75.38 85 ILE A C 1
ATOM 619 O O . ILE A 1 85 ? -8.855 -7.431 1.178 1.00 75.38 85 ILE A O 1
ATOM 623 N N . ALA A 1 86 ? -7.067 -7.250 -0.168 1.00 75.38 86 ALA A N 1
ATOM 624 C CA . ALA A 1 86 ? -6.073 -7.275 0.903 1.00 75.38 86 ALA A CA 1
ATOM 625 C C . ALA A 1 86 ? -6.296 -6.161 1.940 1.00 75.38 86 ALA A C 1
ATOM 627 O O . ALA A 1 86 ? -6.167 -6.402 3.143 1.00 75.38 86 ALA A O 1
ATOM 628 N N . GLU A 1 87 ? -6.691 -4.963 1.499 1.00 73.62 87 GLU A N 1
ATOM 629 C CA . GLU A 1 87 ? -7.024 -3.850 2.389 1.00 73.62 87 GLU A CA 1
ATOM 630 C C . GLU A 1 87 ? -8.320 -4.095 3.179 1.00 73.62 87 GLU A C 1
ATOM 632 O O . GLU A 1 87 ? -8.387 -3.739 4.361 1.00 73.62 87 GLU A O 1
ATOM 637 N N . THR A 1 88 ? -9.336 -4.705 2.553 1.00 75.81 88 THR A N 1
ATOM 638 C CA . THR A 1 88 ? -10.611 -5.044 3.212 1.00 75.81 88 THR A CA 1
ATOM 639 C C . THR A 1 88 ? -10.491 -6.210 4.192 1.00 75.81 88 THR A C 1
ATOM 641 O O . THR A 1 88 ? -11.134 -6.191 5.239 1.00 75.81 88 THR A O 1
ATOM 644 N N . GLU A 1 89 ? -9.646 -7.193 3.889 1.00 77.06 89 GLU A N 1
ATOM 645 C CA . GLU A 1 89 ? -9.405 -8.372 4.726 1.00 77.06 89 GLU A CA 1
ATOM 646 C C . GLU A 1 89 ? -8.325 -8.125 5.794 1.00 77.06 89 GLU A C 1
ATOM 648 O O . GLU A 1 89 ? -8.128 -8.955 6.681 1.00 77.06 89 GLU A O 1
ATOM 653 N N . GLY A 1 90 ? -7.636 -6.977 5.744 1.00 75.50 90 GLY A N 1
ATOM 654 C CA . GLY A 1 90 ? -6.560 -6.642 6.679 1.00 75.50 90 GLY A CA 1
ATOM 655 C C . GLY A 1 90 ? -5.347 -7.567 6.546 1.00 75.50 90 GLY A C 1
ATOM 656 O O . GLY A 1 90 ? -4.636 -7.806 7.525 1.00 75.50 90 GLY A O 1
ATOM 657 N N . LEU A 1 91 ? -5.120 -8.120 5.349 1.00 74.00 91 LEU A N 1
ATOM 658 C CA . LEU A 1 91 ? -4.033 -9.067 5.098 1.00 74.00 91 LEU A CA 1
ATOM 659 C C . LEU A 1 91 ? -2.666 -8.402 5.250 1.00 74.00 91 LEU A C 1
ATOM 661 O O . LEU A 1 91 ? -1.762 -9.027 5.811 1.00 74.00 91 LEU A O 1
ATOM 665 N N . ASP A 1 92 ? -2.555 -7.121 4.894 1.00 80.94 92 ASP A N 1
ATOM 666 C CA . ASP A 1 92 ? -1.330 -6.345 5.062 1.00 80.94 92 ASP A CA 1
ATOM 667 C C . ASP A 1 92 ? -1.380 -5.436 6.297 1.00 80.94 92 ASP A C 1
ATOM 669 O O . ASP A 1 92 ? -2.355 -4.703 6.501 1.00 80.94 92 ASP A O 1
ATOM 673 N N . PRO A 1 93 ? -0.331 -5.452 7.142 1.00 86.50 93 PRO A N 1
ATOM 674 C CA . PRO A 1 93 ? -0.258 -4.562 8.288 1.00 86.50 93 PRO A CA 1
ATOM 675 C C . PRO A 1 93 ? -0.153 -3.109 7.813 1.00 86.50 93 PRO A C 1
ATOM 677 O O . PRO A 1 93 ? 0.740 -2.751 7.045 1.00 86.50 93 PRO A O 1
ATOM 680 N N . ARG A 1 94 ? -1.027 -2.234 8.322 1.00 87.06 94 ARG A N 1
ATOM 681 C CA . ARG A 1 94 ? -1.030 -0.802 7.964 1.00 87.06 94 ARG A CA 1
ATOM 682 C C . ARG A 1 94 ? 0.100 -0.028 8.637 1.00 87.06 94 ARG A C 1
ATOM 684 O O . ARG A 1 94 ? 0.382 1.113 8.278 1.00 87.06 94 ARG A O 1
ATOM 691 N N . SER A 1 95 ? 0.731 -0.631 9.645 1.00 90.31 95 SER A N 1
ATOM 692 C CA . SER A 1 95 ? 1.841 -0.049 10.393 1.00 90.31 95 SER A CA 1
ATOM 693 C C . SER A 1 95 ? 2.890 -1.091 10.776 1.00 90.31 95 SER A C 1
ATOM 695 O O . SER A 1 95 ? 2.608 -2.278 10.933 1.00 90.31 95 SER A O 1
ATOM 697 N N . LEU A 1 96 ? 4.117 -0.625 11.008 1.00 90.25 96 LEU A N 1
ATOM 698 C CA . LEU A 1 96 ? 5.221 -1.470 11.466 1.00 90.25 96 LEU A CA 1
ATOM 699 C C . LEU A 1 96 ? 4.942 -2.067 12.858 1.00 90.25 96 LEU A C 1
ATOM 701 O O . LEU A 1 96 ? 5.324 -3.200 13.141 1.00 90.25 96 LEU A O 1
ATOM 705 N N . GLU A 1 97 ? 4.248 -1.328 13.726 1.00 94.06 97 GLU A N 1
ATOM 706 C CA . GLU A 1 97 ? 3.834 -1.822 15.044 1.00 94.06 97 GLU A CA 1
ATOM 707 C C . GLU A 1 97 ? 2.850 -2.989 14.942 1.00 94.06 97 GLU A C 1
ATOM 709 O O . GLU A 1 97 ? 2.968 -3.958 15.688 1.00 94.06 97 GLU A O 1
ATOM 714 N N . GLU A 1 98 ? 1.906 -2.917 14.006 1.00 90.00 98 GLU A N 1
ATOM 715 C CA . GLU A 1 98 ? 0.964 -3.997 13.721 1.00 90.00 98 GLU A CA 1
ATOM 716 C C . GLU A 1 98 ? 1.674 -5.217 13.134 1.00 90.00 98 GLU A C 1
ATOM 718 O O . GLU A 1 98 ? 1.453 -6.334 13.596 1.00 90.00 98 GLU A O 1
ATOM 723 N N . ALA A 1 99 ? 2.599 -4.999 12.196 1.00 92.25 99 ALA A N 1
ATOM 724 C CA . ALA A 1 99 ? 3.415 -6.066 11.630 1.00 92.25 99 ALA A CA 1
ATOM 725 C C . ALA A 1 99 ? 4.198 -6.813 12.725 1.00 92.25 99 ALA A C 1
ATOM 727 O O . ALA A 1 99 ? 4.173 -8.039 12.776 1.00 92.25 99 ALA A O 1
ATOM 728 N N . LYS A 1 100 ? 4.799 -6.077 13.673 1.00 94.12 100 LYS A N 1
ATOM 729 C CA . LYS A 1 100 ? 5.530 -6.630 14.829 1.00 94.12 100 LYS A CA 1
ATOM 730 C C . LYS A 1 100 ? 4.680 -7.457 15.790 1.00 94.12 100 LYS A C 1
ATOM 732 O O . LYS A 1 100 ? 5.234 -8.271 16.524 1.00 94.12 100 LYS A O 1
ATOM 737 N N . ARG A 1 101 ? 3.366 -7.227 15.840 1.00 93.81 101 ARG A N 1
ATOM 738 C CA . ARG A 1 101 ? 2.452 -7.983 16.712 1.00 93.81 101 ARG A CA 1
ATOM 739 C C . ARG A 1 101 ? 2.086 -9.348 16.140 1.00 93.81 101 ARG A C 1
ATOM 741 O O . ARG A 1 101 ? 1.567 -10.178 16.884 1.00 93.81 101 ARG A O 1
ATOM 748 N N . ARG A 1 102 ? 2.329 -9.586 14.849 1.00 91.81 102 ARG A N 1
ATOM 749 C CA . ARG A 1 102 ? 1.997 -10.858 14.210 1.00 91.81 102 ARG A CA 1
ATOM 750 C C . ARG A 1 102 ? 2.949 -11.973 14.666 1.00 91.81 102 ARG A C 1
ATOM 752 O O . ARG A 1 102 ? 4.150 -11.729 14.796 1.00 91.81 102 ARG A O 1
ATOM 759 N N . PRO A 1 103 ? 2.452 -13.199 14.904 1.00 92.75 103 PRO A N 1
ATOM 760 C CA . PRO A 1 103 ? 3.282 -14.309 15.374 1.00 92.75 103 PRO A CA 1
ATOM 761 C C . PRO A 1 103 ? 4.368 -14.720 14.365 1.00 92.75 103 PRO A C 1
ATOM 763 O O . PRO A 1 103 ? 5.431 -15.197 14.758 1.00 92.75 103 PRO A O 1
ATOM 766 N N . GLU A 1 104 ? 4.140 -14.500 13.072 1.00 93.69 104 GLU A N 1
ATOM 767 C CA . GLU A 1 104 ? 5.084 -14.776 11.989 1.00 93.69 104 GLU A CA 1
ATOM 768 C C . GLU A 1 104 ? 6.178 -13.710 11.809 1.00 93.69 104 GLU A C 1
ATOM 770 O O . GLU A 1 104 ? 7.143 -13.954 11.083 1.00 93.69 104 GLU A O 1
ATOM 775 N N . TRP A 1 105 ? 6.084 -12.561 12.494 1.00 94.38 105 TRP A N 1
ATOM 776 C CA . TRP A 1 105 ? 7.015 -11.436 12.337 1.00 94.38 105 TRP A CA 1
ATOM 777 C C . TRP A 1 105 ? 8.484 -11.836 12.505 1.00 94.38 105 TRP A C 1
ATOM 779 O O . TRP A 1 105 ? 9.348 -11.371 11.763 1.00 94.38 105 TRP A O 1
ATOM 789 N N . LEU A 1 106 ? 8.771 -12.723 13.464 1.00 95.75 106 LEU A N 1
ATOM 790 C CA . LEU A 1 106 ? 10.137 -13.162 13.742 1.00 95.75 106 LEU A CA 1
ATOM 791 C C . LEU A 1 106 ? 10.766 -13.862 12.527 1.00 95.75 106 LEU A C 1
ATOM 793 O O . LEU A 1 106 ? 11.913 -13.589 12.189 1.00 95.75 106 LEU A O 1
ATOM 797 N N . ARG A 1 107 ? 9.987 -14.693 11.823 1.00 96.00 107 ARG A N 1
ATOM 798 C CA . ARG A 1 107 ? 10.442 -15.392 10.611 1.00 96.00 107 ARG A CA 1
ATOM 799 C C . ARG A 1 107 ? 10.699 -14.426 9.462 1.00 96.00 107 ARG A C 1
ATOM 801 O O . ARG A 1 107 ? 11.677 -14.577 8.740 1.00 96.00 107 ARG A O 1
ATOM 808 N N . TRP A 1 108 ? 9.836 -13.426 9.294 1.00 94.81 108 TRP A N 1
ATOM 809 C CA . TRP A 1 108 ? 10.028 -12.400 8.265 1.00 94.81 108 TRP A CA 1
ATOM 810 C C . TRP A 1 108 ? 11.270 -11.554 8.540 1.00 94.81 108 TRP A C 1
ATOM 812 O O . TRP A 1 108 ? 12.021 -11.234 7.622 1.00 94.81 108 TRP A O 1
ATOM 822 N N . TRP A 1 109 ? 11.516 -11.222 9.808 1.00 95.56 109 TRP A N 1
ATOM 823 C CA . TRP A 1 109 ? 12.722 -10.515 10.224 1.00 95.56 109 TRP A CA 1
ATOM 824 C C . TRP A 1 109 ? 13.995 -11.312 9.924 1.00 95.56 109 TRP A C 1
ATOM 826 O O . TRP A 1 109 ? 14.957 -10.749 9.404 1.00 95.56 109 TRP A O 1
ATOM 836 N N . GLU A 1 110 ? 13.996 -12.615 10.212 1.00 97.38 110 GLU A N 1
ATOM 837 C CA . GLU A 1 110 ? 15.106 -13.513 9.881 1.00 97.38 110 GLU A CA 1
ATOM 838 C C . GLU A 1 110 ? 15.368 -13.565 8.372 1.00 97.38 110 GLU A C 1
ATOM 840 O O . GLU A 1 110 ? 16.511 -13.374 7.961 1.00 97.38 110 GLU A O 1
ATOM 845 N N . ALA A 1 111 ? 14.321 -13.724 7.555 1.00 96.75 111 ALA A N 1
ATOM 846 C CA . ALA A 1 111 ? 14.439 -13.742 6.097 1.00 96.75 111 ALA A CA 1
ATOM 847 C C . ALA A 1 111 ? 15.005 -12.421 5.542 1.00 96.75 111 ALA A C 1
ATOM 849 O O . ALA A 1 111 ? 15.945 -12.434 4.753 1.00 96.75 111 ALA A O 1
ATOM 850 N N . MET A 1 112 ? 14.511 -11.266 6.007 1.00 96.25 112 MET A N 1
ATOM 851 C CA . MET A 1 112 ? 15.066 -9.962 5.606 1.00 96.25 112 MET A CA 1
ATOM 852 C C . MET A 1 112 ? 16.543 -9.815 5.992 1.00 96.25 112 MET A C 1
ATOM 854 O O . MET A 1 112 ? 17.324 -9.232 5.246 1.00 96.25 112 MET A O 1
ATOM 858 N N . GLN A 1 113 ? 16.940 -10.322 7.162 1.00 97.81 113 GLN A N 1
ATOM 859 C CA . GLN A 1 113 ? 18.335 -10.297 7.604 1.00 97.81 113 GLN A CA 1
ATOM 860 C C . GLN A 1 113 ? 19.231 -11.224 6.779 1.00 97.81 113 GLN A C 1
ATOM 862 O O . GLN A 1 113 ? 20.398 -10.904 6.574 1.00 97.81 113 GLN A O 1
ATOM 867 N N . GLU A 1 114 ? 18.718 -12.369 6.335 1.00 97.50 114 GLU A N 1
ATOM 868 C CA . GLU A 1 114 ? 19.432 -13.279 5.440 1.00 97.50 114 GLU A CA 1
ATOM 869 C C . GLU A 1 114 ? 19.661 -12.643 4.065 1.00 97.50 114 GLU A C 1
ATOM 871 O O . GLU A 1 114 ? 20.804 -12.582 3.618 1.00 97.50 114 GLU A O 1
ATOM 876 N N . GLU A 1 115 ? 18.622 -12.058 3.467 1.00 96.44 115 GLU A N 1
ATOM 877 C CA . GLU A 1 115 ? 18.718 -11.320 2.200 1.00 96.44 115 GLU A CA 1
ATOM 878 C C . GLU A 1 115 ? 19.709 -10.150 2.288 1.00 96.44 115 GLU A C 1
ATOM 880 O O . GLU A 1 115 ? 20.573 -9.991 1.430 1.00 96.44 115 GLU A O 1
ATOM 885 N N . LEU A 1 116 ? 19.667 -9.362 3.371 1.00 96.69 116 LEU A N 1
ATOM 886 C CA . LEU A 1 116 ? 20.615 -8.258 3.579 1.00 96.69 116 LEU A CA 1
ATOM 887 C C . LEU A 1 116 ? 22.072 -8.716 3.711 1.00 96.69 116 LEU A C 1
ATOM 889 O O . LEU A 1 116 ? 22.972 -7.929 3.432 1.00 96.69 116 LEU A O 1
ATOM 893 N N . ARG A 1 117 ? 22.319 -9.950 4.164 1.00 96.25 117 ARG A N 1
ATOM 894 C CA . ARG A 1 117 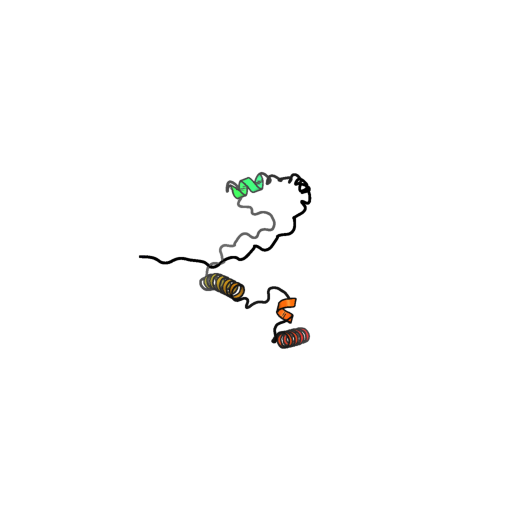? 23.671 -10.529 4.211 1.00 96.25 117 ARG A CA 1
ATOM 895 C C . ARG A 1 117 ? 24.115 -11.112 2.873 1.00 96.25 117 ARG A C 1
ATOM 897 O O . ARG A 1 117 ? 25.310 -11.335 2.704 1.00 96.25 117 ARG A O 1
ATOM 904 N N . ALA A 1 118 ? 23.176 -11.428 1.986 1.00 94.31 118 ALA A N 1
ATOM 905 C CA . ALA A 1 118 ? 23.460 -11.982 0.669 1.00 94.31 118 ALA A CA 1
ATOM 906 C C . ALA A 1 118 ? 23.843 -10.907 -0.371 1.00 94.31 118 ALA A C 1
ATOM 908 O O . ALA A 1 118 ? 24.336 -11.264 -1.442 1.00 94.31 118 ALA A O 1
ATOM 909 N N . LEU A 1 119 ? 23.628 -9.623 -0.051 1.00 83.44 119 LEU A N 1
ATOM 910 C CA . LEU A 1 119 ? 24.068 -8.449 -0.821 1.00 83.44 119 LEU A CA 1
ATOM 911 C C . LEU A 1 119 ? 25.550 -8.122 -0.586 1.00 83.44 119 LEU A C 1
ATOM 913 O O . LEU A 1 119 ? 26.216 -7.752 -1.579 1.00 83.44 119 LEU A O 1
#

Organism: NCBI:txid1314783

pLDDT: mean 71.96, std 14.44, range [38.12, 97.81]

Mean predicted aligned error: 22.0 Å

Secondary structure (DSSP, 8-state):
----------PPPPPPPPPPPPPPPPPPPPPP--PPPPHHHHHHHTT--------TTPPPPPTT--SS-SHHHHHHHHHHHHHHHHHHHT-S-SSHHHHHHSTTHHHHHHHHHHHHHH-

Radius of gyration: 34.52 Å; Cα contacts (8 Å, |Δi|>4): 14; chains: 1; bounding box: 94×49×79 Å

Sequence (119 aa):
DANSPAAEPSTPPSTPPIRPVPDSPPPAPRPVRVRRPMQKVADILAGESGDTRVPRGVQAPTEDASKDEPELVETIHGAAMAAHIAETEGLDPRSLEEAKRRPEWLRWWEAMQEELRAL

Solvent-accessible surface area (backbone atoms only — not comparable to full-atom values): 8391 Å² total; per-residue (Å²): 135,88,83,88,83,90,81,88,88,84,85,82,89,87,80,82,86,85,79,88,78,85,86,79,81,81,84,81,84,79,88,79,85,81,76,76,75,56,66,71,58,52,36,53,76,70,66,70,55,84,65,87,72,65,62,95,88,59,84,76,87,67,89,83,82,76,84,85,69,75,64,59,60,56,50,56,55,51,51,54,51,51,51,51,49,34,63,74,71,56,74,59,62,94,42,72,70,55,41,64,69,40,89,63,35,65,60,54,52,51,53,54,53,51,55,64,69,74,108